Protein AF-A0A7C9PLS1-F1 (afdb_monomer)

Radius of gyration: 37.48 Å; Cα contacts (8 Å, |Δi|>4): 9; chains: 1; bounding box: 98×28×85 Å

Sequence (84 aa):
MAPSKNQEREAREARERLRKYNARQGVHAHQVARRRRDNILGLAGLLVVAALATGTQLYYFTAGPGMPKPAPSSSPSPTATPTP

Foldseek 3Di:
DDDDPVVVVVVVVVVVVVVVVCVVVVVVVVVVVVVVVVVVVVVVVVVVVVCCVVVVVCCCQPPNPVDPDDDDDDDDDDDDDDDD

pLDDT: mean 80.39, std 10.05, range [53.94, 98.0]

Organism: NCBI:txid1268042

Secondary structure (DSSP, 8-state):
-PPPHHHHHHHHHHHHHHHHHHHHHHHHHHHHHHHHHHHHHHHHHHHHHHHHHHHHHHHHHHTSTTPPPPPPP-PPPPPPPPP-

St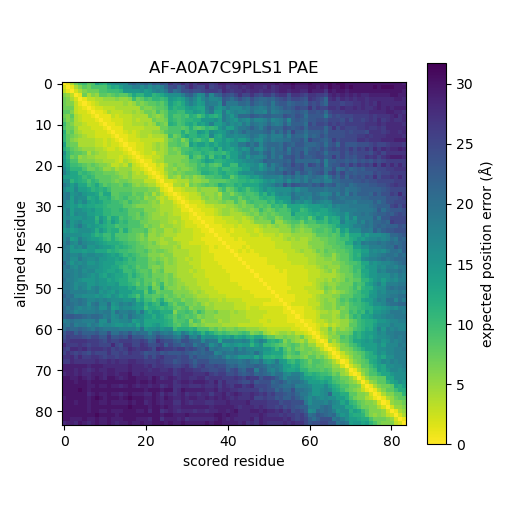ructure (mmCIF, N/CA/C/O backbone):
data_AF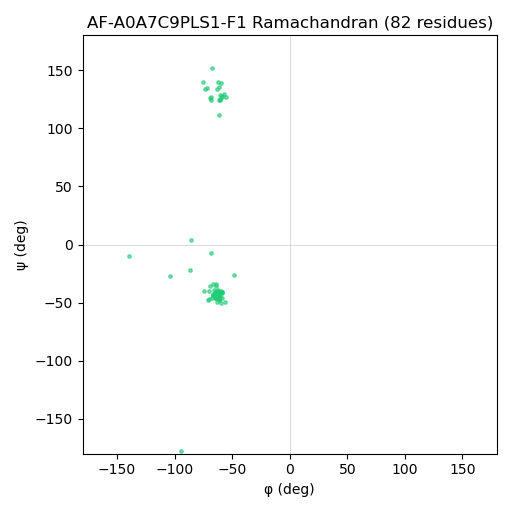-A0A7C9PLS1-F1
#
_entry.id   AF-A0A7C9PLS1-F1
#
loop_
_atom_site.group_PDB
_atom_site.id
_atom_site.type_symbol
_atom_site.label_atom_id
_atom_site.label_alt_id
_atom_site.label_comp_id
_atom_site.label_asym_id
_atom_site.label_entity_id
_atom_site.label_seq_id
_atom_site.pdbx_PDB_ins_code
_atom_site.Cartn_x
_atom_site.Cartn_y
_atom_site.Cartn_z
_atom_site.occupancy
_atom_site.B_iso_or_equiv
_atom_site.auth_seq_id
_atom_site.auth_comp_id
_atom_site.auth_asym_id
_atom_site.auth_atom_id
_atom_site.pdbx_PDB_model_num
ATOM 1 N N . MET A 1 1 ? -23.933 -26.599 45.049 1.00 53.94 1 MET A N 1
ATOM 2 C CA . MET A 1 1 ? -24.387 -25.339 45.678 1.00 53.94 1 MET A CA 1
ATOM 3 C C . MET A 1 1 ? -25.115 -24.529 44.620 1.00 53.94 1 MET A C 1
ATOM 5 O O . MET A 1 1 ? -24.517 -24.261 43.587 1.00 53.94 1 MET A O 1
ATOM 9 N N . ALA A 1 2 ? -26.402 -24.234 44.812 1.00 61.06 2 ALA A N 1
ATOM 10 C CA . ALA A 1 2 ? -27.148 -23.386 43.883 1.00 61.06 2 ALA A CA 1
ATOM 11 C C . ALA A 1 2 ? -26.698 -21.924 44.060 1.00 61.06 2 ALA A C 1
ATOM 13 O O . ALA A 1 2 ? -26.565 -21.486 45.208 1.00 61.06 2 ALA A O 1
ATOM 14 N N . PRO A 1 3 ? -26.430 -21.178 42.975 1.00 65.88 3 PRO A N 1
ATOM 15 C CA . PRO A 1 3 ? -26.077 -19.770 43.082 1.00 65.88 3 PRO A CA 1
ATOM 16 C C . PRO A 1 3 ? -27.244 -19.009 43.715 1.00 65.88 3 PRO A C 1
ATOM 18 O O . PRO A 1 3 ? -28.411 -19.235 43.393 1.00 65.88 3 PRO A O 1
ATOM 21 N N . SER A 1 4 ? -26.938 -18.127 44.663 1.00 73.50 4 SER A N 1
ATOM 22 C CA . SER A 1 4 ? -27.965 -17.311 45.304 1.00 73.50 4 SER A CA 1
ATOM 23 C C . SER A 1 4 ? -28.557 -16.322 44.291 1.00 73.50 4 SER A C 1
ATOM 25 O O . SER A 1 4 ? -27.875 -15.874 43.369 1.00 73.50 4 SER A O 1
ATOM 27 N N . LYS A 1 5 ? -29.822 -15.922 44.480 1.00 76.25 5 LYS A N 1
ATOM 28 C CA . LYS A 1 5 ? -30.508 -14.903 43.651 1.00 76.25 5 LYS A CA 1
ATOM 29 C C . LYS A 1 5 ? -29.687 -13.617 43.450 1.00 76.25 5 LYS A C 1
ATOM 31 O O . LYS A 1 5 ? -29.865 -12.928 42.449 1.00 76.25 5 LYS A O 1
ATOM 36 N N . ASN A 1 6 ? -28.795 -13.301 44.388 1.00 76.88 6 ASN A N 1
ATOM 37 C CA . ASN A 1 6 ? -27.893 -12.154 44.306 1.00 76.88 6 ASN A CA 1
ATOM 38 C C . ASN A 1 6 ? -26.749 -12.384 43.306 1.00 76.88 6 ASN A C 1
ATOM 40 O O . ASN A 1 6 ? -26.477 -11.496 42.504 1.00 76.88 6 ASN A O 1
ATOM 44 N N . GLN A 1 7 ? -26.168 -13.588 43.257 1.00 79.50 7 GLN A N 1
ATOM 45 C CA . GLN A 1 7 ? -25.151 -13.939 42.256 1.00 79.50 7 GLN A CA 1
ATOM 46 C C . GLN A 1 7 ? -25.716 -13.921 40.830 1.00 79.50 7 GLN A C 1
ATOM 48 O O . GLN A 1 7 ? -25.033 -13.503 39.900 1.00 79.50 7 GLN A O 1
ATOM 53 N N . GLU A 1 8 ? -26.977 -14.320 40.632 1.00 79.25 8 GLU A N 1
ATOM 54 C CA . GLU A 1 8 ? -27.619 -14.222 39.313 1.00 79.25 8 GLU A CA 1
ATOM 55 C C . GLU A 1 8 ? -27.842 -12.771 38.863 1.00 79.25 8 GLU A C 1
ATOM 57 O O . GLU A 1 8 ? -27.760 -12.478 37.667 1.00 79.25 8 GLU A O 1
ATOM 62 N N . ARG A 1 9 ? -28.119 -11.856 39.801 1.00 78.81 9 ARG A N 1
ATOM 63 C CA . ARG A 1 9 ? -28.239 -10.418 39.514 1.00 78.81 9 ARG A CA 1
ATOM 64 C C . ARG A 1 9 ? -26.880 -9.807 39.185 1.00 78.81 9 ARG A C 1
ATOM 66 O O . ARG A 1 9 ? -26.751 -9.177 38.138 1.00 78.81 9 ARG A O 1
ATOM 73 N N . GLU A 1 10 ? -25.858 -10.083 39.991 1.00 81.62 10 GLU A N 1
ATOM 74 C CA . GLU A 1 10 ? -24.483 -9.644 39.721 1.00 81.62 10 GLU A CA 1
ATOM 75 C C . GLU A 1 10 ? -23.958 -10.184 38.385 1.00 81.62 10 GLU A C 1
ATOM 77 O O . GLU A 1 10 ? -23.358 -9.445 37.606 1.00 81.62 10 GLU A O 1
ATOM 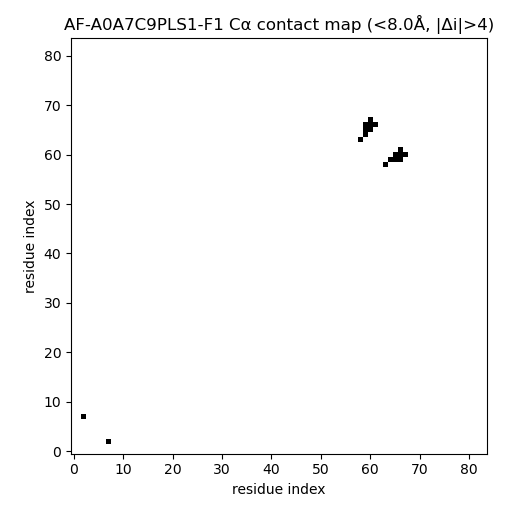82 N N . ALA A 1 11 ? -24.247 -11.447 38.056 1.00 79.19 11 ALA A N 1
ATOM 83 C CA . ALA A 1 11 ? -23.858 -12.040 36.780 1.00 79.19 11 ALA A CA 1
ATOM 84 C C . ALA A 1 11 ? -24.531 -11.352 35.579 1.00 79.19 1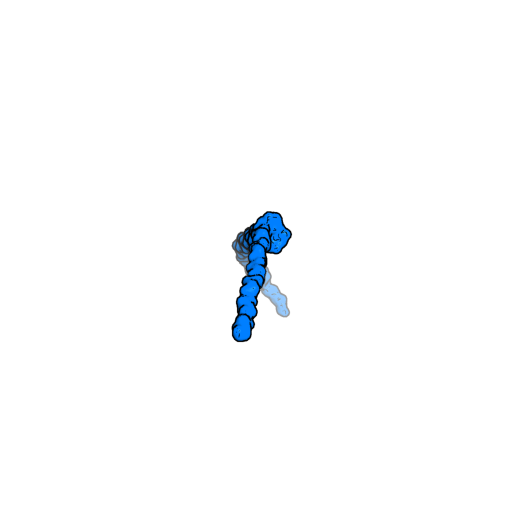1 ALA A C 1
ATOM 86 O O . ALA A 1 11 ? -23.921 -11.234 34.512 1.00 79.19 11 ALA A O 1
ATOM 87 N N . ARG A 1 12 ? -25.777 -10.878 35.723 1.00 79.06 12 ARG A N 1
ATOM 88 C CA . ARG A 1 12 ? -26.468 -10.100 34.679 1.00 79.06 12 ARG A CA 1
ATOM 89 C C . ARG A 1 12 ? -25.853 -8.713 34.522 1.00 79.06 12 ARG A C 1
ATOM 91 O O . ARG A 1 12 ? -25.534 -8.330 33.397 1.00 79.06 12 ARG A O 1
ATOM 98 N N . GLU A 1 13 ? -25.609 -8.011 35.623 1.00 82.44 13 GLU A N 1
ATOM 99 C CA . GLU A 1 13 ? -24.966 -6.693 35.597 1.00 82.44 13 GLU A CA 1
ATOM 100 C C . GLU A 1 13 ? -23.543 -6.752 35.022 1.00 82.44 13 GLU A C 1
ATOM 102 O O . GLU A 1 13 ? -23.160 -5.909 34.209 1.00 82.44 13 GLU A O 1
ATOM 107 N N . ALA A 1 14 ? -22.764 -7.781 35.369 1.00 78.31 14 ALA A N 1
ATOM 108 C CA . ALA A 1 14 ? -21.425 -7.995 34.825 1.00 78.31 14 ALA A CA 1
ATOM 109 C C . ALA A 1 14 ? -21.449 -8.214 33.302 1.00 78.31 14 ALA A C 1
ATOM 111 O O . ALA A 1 14 ? -20.634 -7.641 32.574 1.00 78.31 14 ALA A O 1
ATOM 112 N N . ARG A 1 15 ? -22.417 -8.988 32.793 1.00 79.38 15 ARG A N 1
ATOM 113 C CA . ARG A 1 15 ? -22.602 -9.204 31.347 1.00 79.38 15 ARG A CA 1
ATOM 114 C C . ARG A 1 15 ? -23.014 -7.926 30.619 1.00 79.38 15 ARG A C 1
ATOM 116 O O . ARG A 1 15 ? -22.526 -7.676 29.517 1.00 79.38 15 ARG A O 1
ATOM 123 N N . GLU A 1 16 ? -23.873 -7.102 31.215 1.00 78.12 16 GLU A N 1
ATOM 124 C CA . GLU A 1 16 ? -24.246 -5.802 30.645 1.00 78.12 16 GLU A CA 1
ATOM 125 C C . GLU A 1 16 ? -23.066 -4.831 30.583 1.00 78.12 16 GLU A C 1
ATOM 127 O O . GLU A 1 16 ? -22.857 -4.176 29.557 1.00 78.12 16 GLU A O 1
ATOM 132 N N . ARG A 1 17 ? -22.250 -4.775 31.642 1.00 77.19 17 ARG A N 1
ATOM 133 C CA . ARG A 1 17 ? -21.014 -3.981 31.656 1.00 77.19 17 ARG A CA 1
ATOM 134 C C . ARG A 1 17 ? -20.048 -4.466 30.575 1.00 77.19 17 ARG A C 1
ATOM 136 O O . ARG A 1 17 ? -19.565 -3.649 29.794 1.00 77.19 17 ARG A O 1
ATOM 143 N N . LEU A 1 18 ? -19.843 -5.779 30.448 1.00 77.56 18 LEU A N 1
ATOM 144 C CA . LEU A 1 18 ? -19.002 -6.373 29.401 1.00 77.56 18 LEU A CA 1
ATOM 145 C C . LEU A 1 18 ? -19.501 -6.063 27.986 1.00 77.56 18 LEU A C 1
ATOM 147 O O . LEU A 1 18 ? -18.690 -5.761 27.115 1.00 77.56 18 LEU A O 1
ATOM 151 N N . ARG A 1 19 ? -20.817 -6.091 27.737 1.00 74.88 19 ARG A N 1
ATOM 152 C CA . ARG A 1 19 ? -21.383 -5.706 26.431 1.00 74.88 19 ARG A CA 1
ATOM 153 C C . ARG A 1 19 ? -21.119 -4.239 26.107 1.00 74.88 19 ARG A C 1
ATOM 155 O O . ARG A 1 19 ? -20.689 -3.939 24.996 1.00 74.88 19 ARG A O 1
ATOM 162 N N . LYS A 1 20 ? -21.315 -3.331 27.071 1.00 75.69 20 LYS A N 1
ATOM 163 C CA . LYS A 1 20 ? -21.024 -1.897 26.889 1.00 75.69 20 LYS A CA 1
ATOM 164 C C . LYS A 1 20 ? -19.533 -1.639 26.642 1.00 75.69 20 LYS A C 1
ATOM 166 O O . LYS A 1 20 ? -19.199 -0.827 25.780 1.00 75.69 20 LYS A O 1
ATOM 171 N N . TYR A 1 21 ? -18.642 -2.343 27.341 1.00 72.69 21 TYR A N 1
ATOM 172 C CA . TYR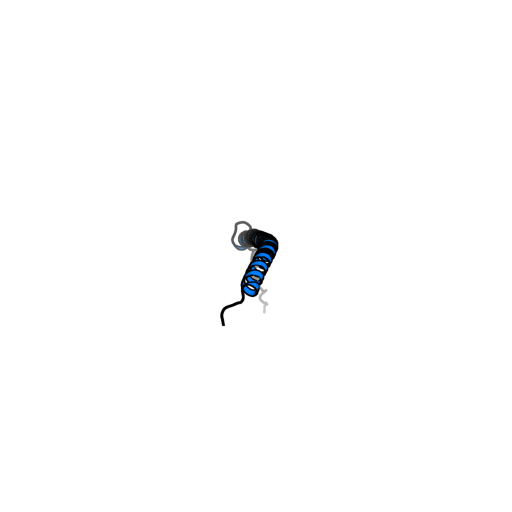 A 1 21 ? -17.194 -2.244 27.123 1.00 72.69 21 TYR A CA 1
ATOM 173 C C . TYR A 1 21 ? -16.761 -2.804 25.763 1.00 72.69 21 TYR A C 1
ATOM 175 O O . TYR A 1 21 ? -16.033 -2.129 25.035 1.00 72.69 21 TYR A O 1
ATOM 183 N N . ASN A 1 22 ? -17.256 -3.983 25.378 1.00 71.62 22 ASN A N 1
ATOM 184 C CA . ASN A 1 22 ? -16.958 -4.585 24.077 1.00 71.62 22 ASN A CA 1
ATOM 185 C C . ASN A 1 22 ? -17.464 -3.732 22.912 1.00 71.62 22 ASN A C 1
ATOM 187 O O . ASN A 1 22 ? -16.757 -3.579 21.922 1.00 71.62 22 ASN A O 1
ATOM 191 N N . ALA A 1 23 ? -18.644 -3.119 23.039 1.00 72.56 23 ALA A N 1
ATOM 192 C CA . ALA A 1 23 ? -19.162 -2.218 22.013 1.00 72.56 23 ALA A CA 1
ATOM 193 C C . ALA A 1 23 ? -18.222 -1.022 21.779 1.00 72.56 23 ALA A C 1
ATOM 195 O O . ALA A 1 23 ? -17.944 -0.673 20.636 1.00 72.56 23 ALA A O 1
ATOM 196 N N . ARG A 1 24 ? -17.670 -0.429 22.847 1.00 73.06 24 ARG A N 1
ATOM 197 C CA . ARG A 1 24 ? -16.714 0.688 22.739 1.00 73.06 24 ARG A CA 1
ATOM 198 C C . ARG A 1 24 ? -15.360 0.249 22.180 1.00 73.06 24 ARG A C 1
ATOM 200 O O . ARG A 1 24 ? -14.786 0.955 21.355 1.00 73.06 24 ARG A O 1
ATOM 207 N N . GLN A 1 25 ? -14.861 -0.920 22.583 1.00 74.06 25 GLN A N 1
ATOM 208 C CA . GLN A 1 25 ? -13.603 -1.447 22.048 1.00 74.06 25 GLN A CA 1
ATOM 209 C C . GLN A 1 25 ? -13.710 -1.870 20.579 1.00 74.06 25 GLN A C 1
ATOM 211 O O . GLN A 1 25 ? -12.778 -1.633 19.811 1.00 74.06 25 GLN A O 1
ATOM 216 N N . GLY A 1 26 ? -14.853 -2.421 20.164 1.00 72.50 26 GLY A N 1
ATOM 217 C CA . GLY A 1 26 ? -15.085 -2.850 18.787 1.00 72.50 26 GLY A CA 1
ATOM 218 C C . GLY A 1 26 ? -14.934 -1.709 17.782 1.00 72.50 26 GLY A C 1
ATOM 219 O O . GLY A 1 26 ? -14.287 -1.882 16.752 1.00 72.50 26 GLY A O 1
ATOM 220 N N . VAL A 1 27 ? -15.446 -0.515 18.096 1.00 74.56 27 VAL A N 1
ATOM 221 C CA . VAL A 1 27 ? -15.374 0.642 17.186 1.00 74.56 27 VAL A CA 1
ATOM 222 C C . VAL A 1 27 ? -13.930 1.114 16.988 1.00 74.56 27 VAL A C 1
ATOM 224 O O . VAL A 1 27 ? -13.513 1.353 15.853 1.00 74.56 27 VAL A O 1
ATOM 227 N N . HIS A 1 28 ? -13.135 1.194 18.060 1.00 73.69 28 HIS A N 1
ATOM 228 C CA . HIS A 1 28 ? -11.717 1.551 17.955 1.00 73.69 28 HIS A CA 1
ATOM 229 C C . HIS A 1 28 ? -10.905 0.486 17.213 1.00 73.69 28 HIS A C 1
ATOM 231 O O . HIS A 1 28 ? -10.120 0.826 16.327 1.00 73.69 28 HIS A O 1
ATOM 237 N N . ALA A 1 29 ? -11.130 -0.796 17.512 1.00 75.12 29 ALA A N 1
ATOM 238 C CA . ALA A 1 29 ? -10.450 -1.895 16.835 1.00 75.12 29 ALA A CA 1
ATOM 239 C C . ALA A 1 29 ? -10.763 -1.917 15.329 1.00 75.12 29 ALA A C 1
ATOM 241 O O . ALA A 1 29 ? -9.850 -2.028 14.509 1.00 75.12 29 ALA A O 1
ATOM 242 N N . HIS A 1 30 ? -12.029 -1.725 14.949 1.00 76.44 30 HIS A N 1
ATOM 243 C CA . HIS A 1 30 ? -12.435 -1.654 13.546 1.00 76.44 30 HIS A CA 1
ATOM 244 C C . HIS A 1 30 ? -11.830 -0.452 12.814 1.00 76.44 30 HIS A C 1
ATOM 246 O O . HIS A 1 30 ? -11.359 -0.606 11.685 1.00 76.44 30 HIS A O 1
ATOM 252 N N . GLN A 1 31 ? -11.792 0.730 13.439 1.00 78.75 31 GLN A N 1
ATOM 253 C CA . GLN A 1 31 ? -11.173 1.912 12.832 1.00 78.75 31 GLN A CA 1
ATOM 254 C C . GLN A 1 31 ? -9.669 1.719 12.597 1.00 78.75 31 GLN A C 1
ATOM 256 O O . GLN A 1 31 ? -9.169 2.041 11.517 1.00 78.75 31 GLN A O 1
ATOM 261 N N . VAL A 1 32 ? -8.946 1.157 13.571 1.00 81.06 32 VAL A N 1
ATOM 262 C CA . VAL A 1 32 ? -7.506 0.881 13.443 1.00 81.06 32 VAL A CA 1
ATOM 263 C C . VAL A 1 32 ? -7.244 -0.191 12.384 1.00 81.06 32 VAL A C 1
ATOM 265 O O . VAL A 1 32 ? -6.343 -0.033 11.559 1.00 81.06 32 VAL A O 1
ATOM 268 N N . ALA A 1 33 ? -8.049 -1.256 12.359 1.00 82.06 33 ALA A N 1
ATOM 269 C CA . ALA A 1 33 ? -7.916 -2.327 11.377 1.00 82.06 33 ALA A CA 1
ATOM 270 C C . ALA A 1 33 ? -8.135 -1.823 9.943 1.00 82.06 33 ALA A C 1
ATOM 272 O O . ALA A 1 33 ? -7.381 -2.202 9.047 1.00 82.06 33 ALA A O 1
ATOM 273 N N . ARG A 1 34 ? -9.117 -0.938 9.728 1.00 85.75 34 ARG A N 1
ATOM 274 C CA . ARG A 1 34 ? -9.383 -0.344 8.413 1.00 85.75 34 ARG A CA 1
ATOM 275 C C . ARG A 1 34 ? -8.207 0.503 7.930 1.00 85.75 34 ARG A C 1
ATOM 277 O O . ARG A 1 34 ? -7.684 0.237 6.858 1.00 85.75 34 ARG A O 1
ATOM 284 N N . ARG A 1 35 ? -7.699 1.411 8.771 1.00 87.81 35 ARG A N 1
ATOM 285 C CA . ARG A 1 35 ? -6.529 2.244 8.429 1.00 87.81 35 ARG A CA 1
ATOM 286 C C . ARG A 1 35 ? -5.286 1.413 8.116 1.00 87.81 35 ARG A C 1
ATOM 288 O O . ARG A 1 35 ? -4.556 1.736 7.190 1.00 87.81 35 ARG A O 1
ATOM 295 N N . ARG A 1 36 ? -5.043 0.330 8.864 1.00 89.50 36 ARG A N 1
ATOM 296 C CA . ARG A 1 36 ? -3.923 -0.580 8.579 1.00 89.50 36 ARG A CA 1
ATOM 297 C C . ARG A 1 36 ? -4.079 -1.264 7.225 1.00 89.50 36 ARG A C 1
ATOM 299 O O . ARG A 1 36 ? -3.113 -1.299 6.474 1.00 89.50 36 ARG A O 1
ATOM 306 N N . ARG A 1 37 ? -5.271 -1.782 6.910 1.00 90.19 37 ARG A N 1
ATOM 307 C CA . ARG A 1 37 ? -5.545 -2.410 5.608 1.00 90.19 37 ARG A CA 1
ATOM 308 C C . ARG A 1 37 ? -5.361 -1.418 4.466 1.00 90.19 37 ARG A C 1
ATOM 310 O O . ARG A 1 37 ? -4.658 -1.740 3.517 1.00 90.19 37 ARG A O 1
ATOM 317 N N . ASP A 1 38 ? -5.911 -0.217 4.602 1.00 91.44 38 ASP A N 1
ATOM 318 C CA . ASP A 1 38 ? -5.817 0.821 3.574 1.00 91.44 38 ASP A CA 1
ATOM 319 C C . ASP A 1 38 ? -4.360 1.274 3.371 1.00 91.44 38 ASP A C 1
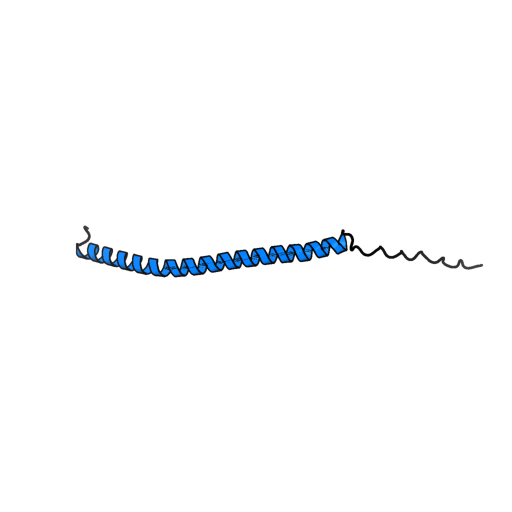ATOM 321 O O . ASP A 1 38 ? -3.899 1.367 2.237 1.00 91.44 38 ASP A O 1
ATOM 325 N N . ASN A 1 39 ? -3.588 1.452 4.449 1.00 93.50 39 ASN A N 1
ATOM 326 C CA . ASN A 1 39 ? -2.163 1.788 4.358 1.00 93.50 39 ASN A CA 1
ATOM 327 C C . ASN A 1 39 ? -1.334 0.667 3.717 1.00 93.50 39 ASN A C 1
ATOM 329 O O . ASN A 1 39 ? -0.441 0.952 2.925 1.00 93.50 39 ASN A O 1
ATOM 333 N N . ILE A 1 40 ? -1.612 -0.599 4.048 1.00 96.31 40 ILE A N 1
ATOM 334 C CA . ILE A 1 40 ? -0.924 -1.752 3.446 1.00 96.31 40 ILE A CA 1
ATOM 335 C C . ILE A 1 40 ? -1.243 -1.836 1.953 1.00 96.31 40 ILE A C 1
ATOM 337 O O . ILE A 1 40 ? -0.331 -2.016 1.153 1.00 96.31 40 ILE A O 1
ATOM 341 N N . LEU A 1 41 ? -2.512 -1.672 1.570 1.00 95.38 41 LEU A N 1
ATOM 342 C CA . LEU A 1 41 ? -2.923 -1.662 0.166 1.00 95.38 41 LEU A CA 1
ATOM 343 C C . LEU A 1 41 ? -2.298 -0.486 -0.592 1.00 95.38 41 LEU A C 1
ATOM 345 O O . LEU A 1 41 ? -1.801 -0.673 -1.699 1.00 95.38 41 LEU A O 1
ATOM 349 N N . GLY A 1 42 ? -2.258 0.699 0.021 1.00 95.50 42 GLY A N 1
ATOM 350 C CA . GLY A 1 42 ? -1.589 1.869 -0.540 1.00 95.50 42 GLY A CA 1
ATOM 351 C C . GLY A 1 42 ? -0.091 1.640 -0.743 1.00 95.50 42 GLY A C 1
ATOM 352 O O . GLY A 1 42 ? 0.430 1.904 -1.824 1.00 95.50 42 GLY A O 1
ATOM 353 N N . LEU A 1 43 ? 0.596 1.084 0.260 1.00 96.62 43 LEU A N 1
ATOM 354 C CA . LEU A 1 43 ? 2.019 0.758 0.167 1.00 96.62 43 LEU A CA 1
ATOM 355 C C . LEU A 1 43 ? 2.286 -0.319 -0.891 1.00 96.62 43 LEU A C 1
ATOM 357 O O . LEU A 1 43 ? 3.224 -0.186 -1.671 1.00 96.62 43 LEU A O 1
ATOM 361 N N . ALA A 1 44 ? 1.454 -1.359 -0.958 1.00 97.12 44 ALA A N 1
ATOM 362 C CA . ALA A 1 44 ? 1.559 -2.395 -1.980 1.00 97.12 44 ALA A CA 1
ATOM 363 C C . ALA A 1 44 ? 1.383 -1.810 -3.389 1.00 97.12 44 ALA A C 1
ATOM 365 O O . ALA A 1 44 ? 2.187 -2.096 -4.274 1.00 97.12 44 ALA A O 1
ATOM 366 N N . GLY A 1 45 ? 0.388 -0.939 -3.588 1.00 97.56 45 GLY A N 1
ATOM 367 C CA . GLY A 1 45 ? 0.187 -0.232 -4.853 1.00 97.56 45 GLY A CA 1
ATOM 368 C C . GLY A 1 45 ? 1.387 0.638 -5.235 1.00 97.56 45 GLY A C 1
ATOM 369 O O . GLY A 1 45 ? 1.861 0.566 -6.367 1.00 97.56 45 GLY A O 1
ATOM 370 N N . LEU A 1 46 ? 1.932 1.397 -4.278 1.00 97.12 46 LEU A N 1
ATOM 371 C CA . LEU A 1 46 ? 3.137 2.204 -4.482 1.00 97.12 46 LEU A CA 1
ATOM 372 C C . LEU A 1 46 ? 4.329 1.337 -4.916 1.00 97.12 46 LEU A C 1
ATOM 374 O O . LEU A 1 46 ? 5.021 1.680 -5.872 1.00 97.12 46 LEU A O 1
ATOM 378 N N . LEU A 1 47 ? 4.552 0.205 -4.241 1.00 97.75 47 LEU A N 1
ATOM 379 C CA . LEU A 1 47 ? 5.645 -0.714 -4.559 1.00 97.75 47 LEU A CA 1
ATOM 380 C C . LEU A 1 47 ? 5.507 -1.306 -5.963 1.00 97.75 47 LEU A C 1
ATOM 382 O O . LEU A 1 47 ? 6.498 -1.376 -6.684 1.00 97.75 47 LEU A O 1
ATOM 386 N N . VAL A 1 48 ? 4.295 -1.683 -6.376 1.00 98.00 48 VAL A N 1
ATOM 387 C CA . VAL A 1 48 ? 4.041 -2.191 -7.733 1.00 98.00 48 VAL A CA 1
ATOM 388 C C . VAL A 1 48 ? 4.373 -1.130 -8.781 1.00 98.00 48 VAL A C 1
ATOM 390 O O . VAL A 1 48 ? 5.089 -1.421 -9.736 1.00 98.00 48 VAL A O 1
ATOM 393 N N . VAL A 1 49 ? 3.912 0.109 -8.598 1.00 97.44 49 VAL A N 1
ATOM 394 C CA . VAL A 1 49 ? 4.194 1.204 -9.540 1.00 97.44 49 VAL A CA 1
ATOM 395 C C . VAL A 1 49 ? 5.691 1.519 -9.591 1.00 97.44 49 VAL A C 1
ATOM 397 O O . VAL A 1 49 ? 6.248 1.653 -10.679 1.00 97.44 49 VAL A O 1
ATOM 400 N N . ALA A 1 50 ? 6.367 1.584 -8.442 1.00 97.19 50 ALA A N 1
ATOM 401 C CA . ALA A 1 50 ? 7.807 1.828 -8.376 1.00 97.19 50 ALA A CA 1
ATOM 402 C C . ALA A 1 50 ? 8.618 0.707 -9.050 1.00 97.19 50 ALA A C 1
ATOM 404 O O . ALA A 1 50 ? 9.564 0.985 -9.793 1.00 97.19 50 ALA A O 1
ATOM 405 N N . ALA A 1 51 ? 8.227 -0.553 -8.836 1.00 96.62 51 ALA A N 1
ATOM 406 C CA . ALA A 1 51 ? 8.845 -1.708 -9.474 1.00 96.62 51 ALA A CA 1
ATOM 407 C C . ALA A 1 51 ? 8.637 -1.688 -10.992 1.00 96.62 51 ALA A C 1
ATOM 409 O O . ALA A 1 51 ? 9.588 -1.917 -11.734 1.00 96.62 51 ALA A O 1
ATOM 410 N N . LEU A 1 52 ? 7.431 -1.356 -11.464 1.00 96.44 52 LEU A N 1
ATOM 411 C CA . LEU A 1 52 ? 7.151 -1.221 -12.893 1.00 96.44 52 LEU A CA 1
ATOM 412 C C . LEU A 1 52 ? 7.950 -0.081 -13.519 1.00 96.44 52 LEU A C 1
ATOM 414 O O . LEU A 1 52 ? 8.563 -0.291 -14.560 1.00 96.44 52 LEU A O 1
ATOM 418 N N . ALA A 1 53 ? 7.997 1.096 -12.897 1.00 94.62 53 ALA A N 1
ATOM 419 C CA . ALA A 1 53 ? 8.763 2.229 -13.410 1.00 94.62 53 ALA A CA 1
ATOM 420 C C . ALA A 1 53 ? 10.256 1.884 -13.531 1.00 94.62 53 ALA A C 1
ATOM 422 O O . ALA A 1 53 ? 10.853 2.025 -14.599 1.00 94.62 53 ALA A O 1
ATOM 423 N N . THR A 1 54 ? 10.837 1.346 -12.457 1.00 93.44 54 THR A N 1
ATOM 424 C CA . THR A 1 54 ? 12.261 0.984 -12.418 1.00 93.44 54 THR A CA 1
ATOM 425 C C . THR A 1 54 ? 12.568 -0.173 -13.368 1.00 93.44 54 THR A C 1
ATOM 427 O O . THR A 1 54 ? 13.531 -0.113 -14.130 1.00 93.44 54 THR A O 1
ATOM 430 N N . GLY A 1 55 ? 11.728 -1.210 -13.373 1.00 91.56 55 GLY A N 1
ATOM 431 C CA . GLY A 1 55 ? 11.868 -2.375 -14.242 1.00 91.56 55 GLY A CA 1
ATOM 432 C C . GLY A 1 55 ? 11.725 -2.023 -15.720 1.00 91.56 55 GLY A C 1
ATOM 433 O O . GLY A 1 55 ? 12.524 -2.480 -16.531 1.00 91.56 55 GLY A O 1
ATOM 434 N N . THR A 1 56 ? 10.774 -1.153 -16.071 1.00 90.56 56 THR A N 1
ATOM 435 C CA . THR A 1 56 ? 10.601 -0.668 -17.449 1.00 90.56 56 THR A CA 1
ATOM 436 C C . THR A 1 56 ? 11.819 0.128 -17.896 1.00 90.56 56 THR A C 1
ATOM 438 O O . THR A 1 56 ? 12.300 -0.073 -19.007 1.00 90.56 56 THR A O 1
ATOM 441 N N . GLN A 1 57 ? 12.360 0.990 -17.032 1.00 85.75 57 GLN A N 1
ATOM 442 C CA . GLN A 1 57 ? 13.548 1.773 -17.354 1.00 85.75 57 GLN A CA 1
ATOM 443 C C . GLN A 1 57 ? 14.781 0.882 -17.551 1.00 85.75 57 GLN A C 1
ATOM 445 O O . GLN A 1 57 ? 15.480 1.012 -18.555 1.00 85.75 57 GLN A O 1
ATOM 450 N N . LEU A 1 58 ? 15.008 -0.074 -16.645 1.00 88.06 58 LEU A N 1
ATOM 451 C CA . LEU A 1 58 ? 16.056 -1.087 -16.786 1.00 88.06 58 LEU A CA 1
ATOM 452 C C . LEU A 1 58 ? 15.897 -1.864 -18.093 1.00 88.06 58 LEU A C 1
ATOM 454 O O . LEU A 1 58 ? 16.848 -1.967 -18.862 1.00 88.06 58 LEU A O 1
ATOM 458 N N . TYR A 1 59 ? 14.697 -2.360 -18.385 1.00 88.38 59 TYR A N 1
ATOM 459 C CA . TYR A 1 59 ? 14.430 -3.111 -19.607 1.00 88.38 59 TYR A CA 1
ATOM 460 C C . TYR A 1 59 ? 14.688 -2.266 -20.860 1.00 88.38 59 TYR A C 1
ATOM 462 O O . TYR A 1 59 ? 15.386 -2.709 -21.769 1.00 88.38 59 TYR A O 1
ATOM 470 N N . TYR A 1 60 ? 14.208 -1.021 -20.886 1.00 85.44 60 TYR A N 1
ATOM 471 C CA . TYR A 1 60 ? 14.366 -0.111 -22.019 1.00 85.44 60 TYR A CA 1
ATOM 472 C C . TYR A 1 60 ? 15.835 0.161 -22.372 1.00 85.44 60 TYR A C 1
ATOM 474 O O . TYR A 1 60 ? 16.180 0.183 -23.553 1.00 85.44 60 TYR A O 1
ATOM 482 N N . PHE A 1 61 ? 16.698 0.332 -21.365 1.00 82.44 61 PHE A N 1
ATOM 483 C CA . PHE A 1 61 ? 18.123 0.613 -21.569 1.00 82.44 61 PHE A CA 1
ATOM 484 C C . PHE A 1 61 ? 18.999 -0.637 -21.740 1.00 82.44 61 PHE A C 1
ATOM 486 O O . PHE A 1 61 ? 20.089 -0.528 -22.299 1.00 82.44 61 PHE A O 1
ATOM 493 N N . THR A 1 62 ? 18.558 -1.811 -21.275 1.00 80.38 62 THR A N 1
ATOM 494 C CA . THR A 1 62 ? 19.366 -3.050 -21.315 1.00 80.38 62 THR A CA 1
ATOM 495 C C . THR A 1 62 ? 18.965 -4.040 -22.402 1.00 80.38 62 THR A C 1
ATOM 497 O O . THR A 1 62 ? 19.805 -4.819 -22.828 1.00 80.38 62 THR A O 1
ATOM 500 N N . ALA A 1 63 ? 17.711 -4.056 -22.841 1.00 76.50 63 ALA A N 1
ATOM 501 C CA . ALA A 1 63 ? 17.230 -4.986 -23.868 1.00 76.50 63 ALA A CA 1
ATOM 502 C C . ALA A 1 63 ? 16.274 -4.323 -24.872 1.00 76.50 63 ALA A C 1
ATOM 504 O O . ALA A 1 63 ? 15.907 -4.927 -25.878 1.00 76.50 63 ALA A O 1
ATOM 505 N N . GLY A 1 64 ? 15.843 -3.096 -24.582 1.00 72.00 64 GLY A N 1
ATOM 506 C CA . GLY A 1 64 ? 14.912 -2.328 -25.388 1.00 72.00 64 GLY A CA 1
ATOM 507 C C . GLY A 1 64 ? 15.587 -1.375 -26.381 1.00 72.00 64 GLY A C 1
ATOM 508 O O . GLY A 1 64 ? 16.811 -1.299 -26.484 1.00 72.00 64 GLY A O 1
ATOM 509 N N . PRO A 1 65 ? 14.777 -0.599 -27.115 1.00 69.75 65 PRO A N 1
ATOM 510 C CA . PRO A 1 65 ? 15.235 0.252 -28.215 1.00 69.75 65 PRO A CA 1
ATOM 511 C C . PRO A 1 65 ? 16.107 1.442 -27.775 1.00 69.75 65 PRO A C 1
ATOM 513 O O . PRO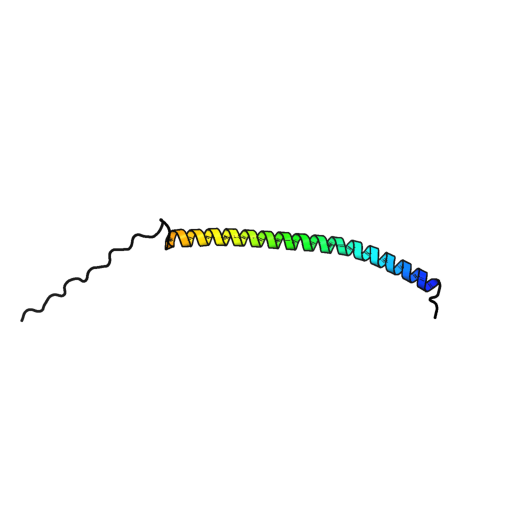 A 1 65 ? 16.656 2.134 -28.628 1.00 69.75 65 PRO A O 1
ATOM 516 N N . GLY A 1 66 ? 16.253 1.682 -26.467 1.00 69.06 66 GLY A N 1
ATOM 517 C CA . GLY A 1 66 ? 17.174 2.669 -25.904 1.00 69.06 66 GLY A CA 1
ATOM 518 C C . GLY A 1 66 ? 18.601 2.160 -25.697 1.00 69.06 66 GLY A C 1
ATOM 519 O O . GLY A 1 66 ? 19.411 2.892 -25.127 1.00 69.06 66 GLY A O 1
ATOM 520 N N . MET A 1 67 ? 18.914 0.924 -26.103 1.00 74.44 67 MET A N 1
ATOM 521 C CA . MET A 1 67 ? 20.250 0.353 -25.942 1.00 74.44 67 MET A CA 1
ATOM 522 C C . MET A 1 67 ? 21.307 1.207 -26.669 1.00 74.44 67 MET A C 1
ATOM 524 O O . MET A 1 67 ? 21.160 1.473 -27.868 1.00 74.44 67 MET A O 1
ATOM 528 N N . PRO A 1 68 ? 22.388 1.633 -25.989 1.00 69.56 68 PRO A N 1
ATOM 529 C CA . PRO A 1 68 ? 23.454 2.381 -26.638 1.00 69.56 68 PRO A CA 1
ATOM 530 C C . PRO A 1 68 ? 24.118 1.513 -27.712 1.00 69.56 68 PRO A C 1
ATOM 532 O O . PRO A 1 68 ? 24.432 0.343 -27.485 1.00 69.56 68 PRO A O 1
ATOM 535 N N . LYS A 1 69 ? 24.334 2.097 -28.896 1.00 72.62 69 LYS A N 1
ATOM 536 C CA . LYS A 1 69 ? 25.002 1.413 -30.009 1.00 72.62 69 LYS A CA 1
ATOM 537 C C . LYS A 1 69 ? 26.389 0.939 -29.543 1.00 72.62 69 LYS A C 1
ATOM 539 O O . LYS A 1 69 ? 27.127 1.765 -29.001 1.00 72.62 69 LYS A O 1
ATOM 544 N N . PRO A 1 70 ? 26.757 -0.343 -29.744 1.00 71.31 70 PRO A N 1
ATOM 545 C CA . PRO A 1 70 ? 28.057 -0.842 -29.317 1.00 71.31 70 PRO A CA 1
ATOM 546 C C . PRO A 1 70 ? 29.169 0.019 -29.917 1.00 71.31 70 PRO A C 1
ATOM 548 O O . PRO A 1 70 ? 29.195 0.262 -31.128 1.00 71.31 70 PRO A O 1
ATOM 551 N N . ALA A 1 71 ? 30.053 0.519 -29.051 1.00 76.31 71 ALA A N 1
ATOM 552 C CA . ALA A 1 71 ? 31.200 1.306 -29.475 1.00 76.31 71 ALA A CA 1
ATOM 553 C C . ALA A 1 71 ? 32.108 0.438 -30.363 1.00 76.31 71 ALA A C 1
ATOM 555 O O . ALA A 1 71 ? 32.285 -0.750 -30.069 1.00 76.31 71 ALA A O 1
ATOM 556 N N . PRO A 1 72 ? 32.678 0.991 -31.449 1.00 72.50 72 PRO A N 1
ATOM 557 C CA . PRO A 1 72 ? 33.602 0.238 -32.280 1.00 72.50 72 PRO A CA 1
ATOM 558 C C . PRO A 1 72 ? 34.803 -0.194 -31.433 1.00 72.50 72 PRO A C 1
ATOM 560 O O . PRO A 1 72 ? 35.451 0.631 -30.789 1.00 72.50 72 PRO A O 1
ATOM 563 N N . SER A 1 73 ? 35.082 -1.498 -31.423 1.00 73.06 73 SER A N 1
ATOM 564 C CA . SER A 1 73 ? 36.293 -2.039 -30.809 1.00 73.06 73 SER A CA 1
ATOM 565 C C . SER A 1 73 ? 37.511 -1.447 -31.520 1.00 73.06 73 SER A C 1
ATOM 567 O O . SER A 1 73 ? 37.583 -1.451 -32.750 1.00 73.06 73 SER A O 1
ATOM 569 N N . SER A 1 74 ? 38.452 -0.901 -30.750 1.00 70.50 74 SER A N 1
ATOM 570 C CA . SER A 1 74 ? 39.735 -0.432 -31.266 1.00 70.50 74 SER A CA 1
ATOM 571 C C . SER A 1 74 ? 40.493 -1.609 -31.881 1.00 70.50 74 SER A C 1
ATOM 573 O O . SER A 1 74 ? 40.915 -2.517 -31.164 1.00 70.50 74 SER A O 1
ATOM 575 N N . SER A 1 75 ? 40.657 -1.593 -33.206 1.00 74.88 75 SER A N 1
ATOM 576 C CA . SER A 1 75 ? 41.497 -2.556 -33.923 1.00 74.88 75 SER A CA 1
ATOM 577 C C . SER A 1 75 ? 42.941 -2.468 -33.410 1.00 74.88 75 SER A C 1
ATOM 579 O O . SER A 1 75 ? 43.425 -1.351 -33.200 1.00 74.88 75 SER A O 1
ATOM 581 N N . PRO A 1 76 ? 43.653 -3.596 -33.215 1.00 73.50 76 PRO A N 1
ATOM 582 C CA . PRO A 1 76 ? 45.061 -3.556 -32.840 1.00 73.50 76 PRO A CA 1
ATOM 583 C C . PRO A 1 76 ? 45.857 -2.802 -33.914 1.00 73.50 76 PRO A C 1
ATOM 585 O O . PRO A 1 76 ? 45.745 -3.097 -35.105 1.00 73.50 76 PRO A O 1
ATOM 588 N N . SER A 1 77 ? 46.631 -1.803 -33.485 1.00 75.31 77 SER A N 1
ATOM 589 C CA . SER A 1 77 ? 47.559 -1.085 -34.360 1.00 75.31 77 SER A CA 1
ATOM 590 C C . SER A 1 77 ? 48.739 -2.008 -34.692 1.00 75.31 77 SER A C 1
ATOM 592 O O . SER A 1 77 ? 49.242 -2.668 -33.776 1.00 75.31 77 SER A O 1
ATOM 594 N N . PRO A 1 78 ? 49.184 -2.103 -35.959 1.00 73.75 78 PRO A N 1
ATOM 595 C CA . PRO A 1 78 ? 50.291 -2.980 -36.324 1.00 73.75 78 PRO A CA 1
ATOM 596 C C . PRO A 1 78 ? 51.570 -2.567 -35.586 1.00 73.75 78 PRO A C 1
ATOM 598 O O . PRO A 1 78 ? 52.013 -1.421 -35.661 1.00 73.75 78 PRO A O 1
ATOM 601 N N . THR A 1 79 ? 52.172 -3.512 -34.864 1.00 74.25 79 THR A N 1
ATOM 602 C CA . THR A 1 79 ? 53.499 -3.345 -34.263 1.00 74.25 79 THR A CA 1
ATOM 603 C C . THR A 1 79 ? 54.542 -3.301 -35.377 1.00 74.25 79 THR A C 1
ATOM 605 O O . THR A 1 79 ? 54.590 -4.203 -36.213 1.00 74.25 79 THR A O 1
ATOM 608 N N . ALA A 1 80 ? 55.371 -2.255 -35.401 1.00 74.00 80 ALA A N 1
ATOM 609 C CA . ALA A 1 80 ? 56.465 -2.148 -36.358 1.00 74.00 80 ALA A CA 1
ATOM 610 C C . ALA A 1 80 ? 57.445 -3.319 -36.174 1.00 74.00 80 ALA A C 1
ATOM 612 O O . ALA A 1 80 ? 57.953 -3.550 -35.076 1.00 74.00 80 ALA A O 1
ATOM 613 N N . THR A 1 81 ? 57.686 -4.066 -37.251 1.00 73.19 81 THR A N 1
ATOM 614 C CA . THR A 1 81 ? 58.703 -5.120 -37.300 1.00 73.19 81 THR A CA 1
ATOM 615 C C . THR A 1 81 ? 60.092 -4.477 -37.234 1.00 73.19 81 THR A C 1
ATOM 617 O O . THR A 1 81 ? 60.359 -3.583 -38.039 1.00 73.19 81 THR A O 1
ATOM 620 N N . PRO A 1 82 ? 60.979 -4.882 -36.306 1.00 71.56 82 PRO A N 1
ATOM 621 C CA . PRO A 1 82 ? 62.345 -4.378 -36.293 1.00 71.56 82 PRO A CA 1
ATOM 622 C C . PRO A 1 82 ? 63.106 -4.910 -37.514 1.00 71.56 82 PRO A C 1
ATOM 624 O O . PRO A 1 82 ? 63.152 -6.117 -37.754 1.00 71.56 82 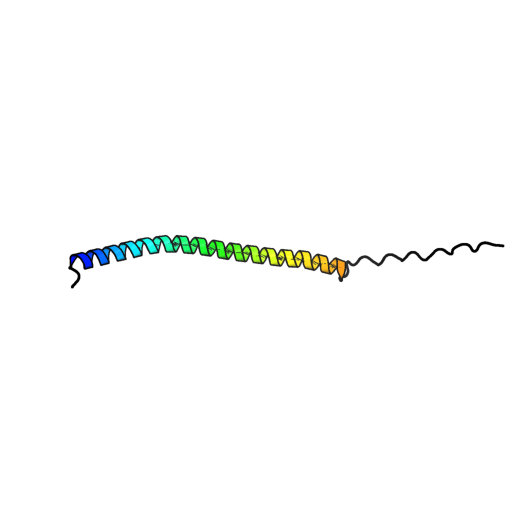PRO A O 1
ATOM 627 N N . THR A 1 83 ? 63.671 -3.996 -38.298 1.00 62.31 83 THR A N 1
ATOM 628 C CA . THR A 1 83 ? 64.559 -4.288 -39.433 1.00 62.31 83 THR A CA 1
ATOM 629 C C . THR A 1 83 ? 65.943 -4.711 -38.905 1.00 62.31 83 THR A C 1
ATOM 631 O O . THR A 1 83 ? 66.372 -4.123 -37.908 1.00 62.31 83 THR A O 1
ATOM 634 N N . PRO A 1 84 ? 66.610 -5.721 -39.508 1.00 68.25 84 PRO A N 1
ATOM 635 C CA . PRO A 1 84 ? 67.900 -6.252 -39.046 1.00 68.25 84 PRO A CA 1
ATOM 636 C C . PRO A 1 84 ? 69.057 -5.250 -39.101 1.00 68.25 84 PRO A C 1
ATOM 638 O O . PRO A 1 84 ? 69.030 -4.351 -39.974 1.00 68.25 84 PRO A O 1
#

Mean predicted aligned error: 14.55 Å

Solvent-accessible surf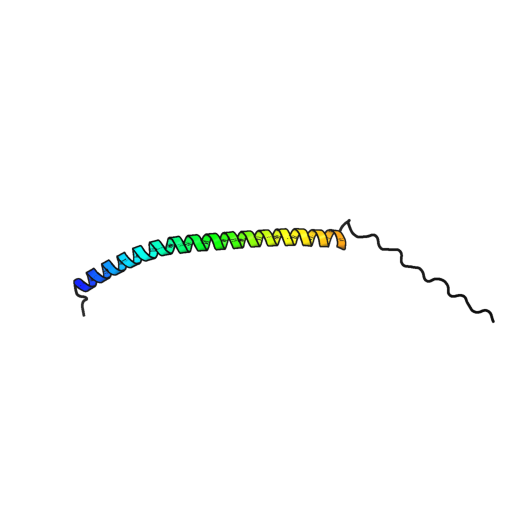ace area (backbone atoms only — not comparable to full-atom values): 5097 Å² total; per-residue (Å²): 133,81,81,50,79,64,54,58,51,53,54,50,53,52,50,53,52,50,51,58,52,48,59,58,50,48,56,56,52,52,54,54,51,49,54,51,52,52,49,50,53,50,51,50,52,50,50,51,53,51,48,48,53,53,49,49,52,52,42,32,50,72,78,34,94,62,43,76,78,80,73,83,78,82,72,85,76,84,77,83,78,85,80,133